Protein AF-A0A965B3R3-F1 (afdb_monomer)

Sequence (115 aa):
ITFSLFSGIPMELEEAAWTLGCTRLTAFTKVVLPLVLPGITASAIFAFVISWNEVFAAAVLTIENRTLTAFLLQNLDTSPLHLKFAGGFILVVPALVFIFAVRKYLFAMWGIANR

pLDDT: mean 84.57, std 9.11, range [42.38, 93.38]

Nearest PDB structures (foldseek):
  2onk-assembly2_I  TM=7.773E-01  e=6.435E-02  Archaeoglobus fulgidus
  8zx1-assembly1_B  TM=8.235E-01  e=1.196E-01  Escherichia coli
  3d31-assembly1_C  TM=8.162E-01  e=1.018E+00  unclassified
  4ymw-assembly1_C  TM=5.311E-01  e=1.428E+00  Caldanaerobacter subterraneus subsp. tengcongensis MB4

Foldseek 3Di:
DVVVLQVPDDCVQLVVCVVVVDDSVRSCVVPVCLSSVLVVLVVVLVVCVVVLPDAPCQLVVQPPNGDLSNVCVVPCPPPDPVVNVVSVVVSVVVVVVVVVVSVVVNVVSVVVVVD

Mean predicted aligned error: 7.19 Å

Radius of gyration: 20.91 Å; Cα contacts (8 Å, |Δi|>4): 59; chains: 1; bounding box: 47×20×59 Å

Solvent-accessible surface area (backbone atoms only — not comparable to full-atom values): 6605 Å² total; per-residue (Å²): 112,70,69,64,51,59,71,68,52,68,65,66,62,51,52,54,33,41,76,72,68,40,52,72,69,51,25,42,63,71,52,52,45,66,68,37,42,62,58,52,51,56,51,50,52,54,52,47,57,56,60,69,68,45,39,65,67,35,48,70,72,26,76,87,73,47,43,72,56,25,44,48,58,72,62,36,74,88,45,59,70,70,57,44,54,52,52,52,51,62,61,48,49,61,56,50,53,50,51,56,57,49,50,54,54,53,52,56,50,54,62,59,73,75,111

Structure (mmCIF, N/CA/C/O backbone):
data_AF-A0A965B3R3-F1
#
_entry.id   AF-A0A965B3R3-F1
#
loop_
_atom_site.group_PDB
_atom_site.id
_atom_site.type_symbol
_atom_site.label_atom_id
_atom_site.label_alt_id
_atom_site.label_comp_id
_atom_site.label_asym_id
_atom_site.label_entity_id
_atom_site.label_seq_id
_atom_site.pdbx_PDB_ins_code
_atom_site.Cartn_x
_atom_site.Cartn_y
_atom_site.Cartn_z
_atom_site.occupancy
_atom_site.B_iso_or_equiv
_atom_site.auth_seq_id
_atom_site.auth_comp_id
_atom_site.auth_asym_id
_atom_site.auth_atom_id
_atom_site.pdbx_PDB_model_num
ATOM 1 N N . ILE A 1 1 ? 2.365 9.010 9.527 1.00 68.50 1 ILE A N 1
ATOM 2 C CA . ILE A 1 1 ? 0.930 9.068 9.148 1.00 68.50 1 ILE A CA 1
ATOM 3 C C . ILE A 1 1 ? 0.114 8.083 9.983 1.00 68.50 1 ILE A C 1
ATOM 5 O O . ILE A 1 1 ? -0.796 8.518 10.668 1.00 68.50 1 ILE A O 1
ATOM 9 N N . THR A 1 2 ? 0.497 6.803 10.033 1.00 75.44 2 THR A N 1
ATOM 10 C CA . THR A 1 2 ? -0.216 5.744 10.770 1.00 75.44 2 THR A CA 1
ATOM 11 C C . THR A 1 2 ? -0.552 6.096 12.223 1.00 75.44 2 THR A C 1
ATOM 13 O O . THR A 1 2 ? -1.722 6.075 12.572 1.00 75.44 2 THR A O 1
ATOM 16 N N . PHE A 1 3 ? 0.422 6.507 13.046 1.00 79.75 3 PHE A N 1
ATOM 17 C CA . PHE A 1 3 ? 0.177 6.872 14.454 1.00 79.75 3 PHE A CA 1
ATOM 18 C C . PHE A 1 3 ? -0.918 7.942 14.614 1.00 79.75 3 PHE A C 1
ATOM 20 O O . PHE A 1 3 ? -1.852 7.754 15.383 1.00 79.75 3 PHE A O 1
ATOM 27 N N . SER A 1 4 ? -0.867 9.004 13.804 1.00 80.25 4 SER A N 1
ATOM 28 C CA . SER A 1 4 ? -1.849 10.095 13.841 1.00 80.25 4 SER A CA 1
ATOM 29 C C . SER A 1 4 ? -3.273 9.648 13.504 1.00 80.25 4 SER A C 1
ATOM 31 O O . SER A 1 4 ? -4.215 10.263 13.991 1.00 80.25 4 SER A O 1
ATOM 33 N N . LEU A 1 5 ? -3.441 8.616 12.670 1.00 84.12 5 LEU A N 1
ATOM 34 C CA . LEU A 1 5 ? -4.762 8.092 12.318 1.00 84.12 5 LEU A CA 1
ATOM 35 C C . LEU A 1 5 ? -5.394 7.327 13.484 1.00 84.12 5 LEU A C 1
ATOM 37 O O . LEU A 1 5 ? -6.590 7.453 13.717 1.00 84.12 5 LEU A O 1
ATOM 41 N N . PHE A 1 6 ? -4.588 6.563 14.225 1.00 83.50 6 PHE A N 1
ATOM 42 C CA . PHE A 1 6 ? -5.051 5.833 15.406 1.00 83.50 6 PHE A CA 1
ATOM 43 C C . PHE A 1 6 ? -5.292 6.768 16.595 1.00 83.50 6 PHE A C 1
ATOM 45 O O . PHE A 1 6 ? -6.297 6.622 17.276 1.00 83.50 6 PHE A O 1
ATOM 52 N N . SE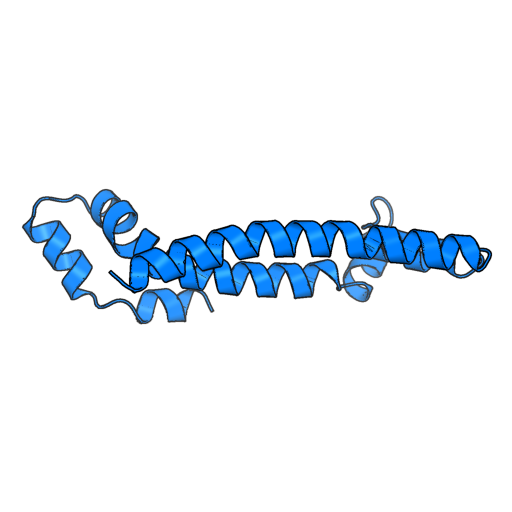R A 1 7 ? -4.432 7.769 16.812 1.00 84.12 7 SER A N 1
ATOM 53 C CA . SER A 1 7 ? -4.622 8.765 17.879 1.00 84.12 7 SER A CA 1
ATOM 54 C C . SER A 1 7 ? -5.848 9.660 17.682 1.00 84.12 7 SER A C 1
ATOM 56 O O . SER A 1 7 ? -6.293 10.289 18.634 1.00 84.12 7 SER A O 1
ATOM 58 N N . GLY A 1 8 ? -6.376 9.748 16.458 1.00 81.62 8 GLY A N 1
ATOM 59 C CA . GLY A 1 8 ? -7.606 10.481 16.166 1.00 81.62 8 GLY A CA 1
ATOM 60 C C . GLY A 1 8 ? -8.885 9.726 16.535 1.00 81.62 8 GLY A C 1
ATOM 61 O O . GLY A 1 8 ? -9.961 10.315 16.460 1.00 81.62 8 GLY A O 1
ATOM 62 N N . ILE A 1 9 ? -8.795 8.442 16.906 1.00 84.62 9 ILE A N 1
ATOM 63 C CA . ILE A 1 9 ? -9.962 7.657 17.311 1.00 84.62 9 ILE A CA 1
ATOM 64 C C . ILE A 1 9 ? -10.207 7.832 18.814 1.00 84.62 9 ILE A C 1
ATOM 66 O O . ILE A 1 9 ? -9.302 7.554 19.602 1.00 84.62 9 ILE A O 1
ATOM 70 N N . PRO A 1 10 ? -11.423 8.249 19.217 1.00 86.75 10 PRO A N 1
ATOM 71 C CA . PRO A 1 10 ? -11.798 8.337 20.621 1.00 86.75 10 PRO A CA 1
ATOM 72 C C . PRO A 1 10 ? -11.702 6.967 21.299 1.00 86.75 10 PRO A C 1
ATOM 74 O O . PRO A 1 10 ? -12.281 5.983 20.825 1.00 86.75 10 PRO A O 1
ATOM 77 N N . MET A 1 11 ? -10.972 6.905 22.414 1.00 86.94 11 MET A N 1
ATOM 78 C CA . MET A 1 11 ? -10.771 5.672 23.183 1.00 86.94 11 MET A CA 1
ATOM 79 C C . MET A 1 11 ? -12.095 5.135 23.747 1.00 86.94 11 MET A C 1
ATOM 81 O O . MET A 1 11 ? -12.258 3.925 23.907 1.00 86.94 11 MET A O 1
ATOM 85 N N . GLU A 1 12 ? -13.081 6.015 23.934 1.00 90.06 12 GLU A N 1
ATOM 86 C CA . GLU A 1 12 ? -14.420 5.690 24.420 1.00 90.06 12 GLU A CA 1
ATOM 87 C C . GLU A 1 12 ? -15.143 4.668 23.522 1.00 90.06 12 GLU A C 1
ATOM 89 O O . GLU A 1 12 ? -15.952 3.878 24.009 1.00 90.06 12 GLU A O 1
ATOM 94 N N . LEU A 1 13 ? -14.844 4.627 22.215 1.00 89.19 13 LEU A N 1
ATOM 95 C CA . LEU A 1 13 ? -15.430 3.640 21.294 1.00 89.19 13 LEU A CA 1
ATOM 96 C C . LEU A 1 13 ? -14.922 2.217 21.563 1.00 89.19 13 LEU A C 1
ATOM 98 O O . LEU A 1 13 ? -15.667 1.246 21.408 1.00 89.19 13 LEU A O 1
ATOM 102 N N . GLU A 1 14 ? -13.659 2.084 21.965 1.00 89.19 14 GLU A N 1
ATOM 103 C CA . GLU A 1 14 ? -13.059 0.796 22.314 1.00 89.19 14 GLU A CA 1
ATOM 104 C C . GLU A 1 14 ? -13.579 0.307 23.673 1.00 89.19 14 GLU A C 1
ATOM 106 O O . GLU A 1 14 ? -13.957 -0.859 23.816 1.00 89.19 14 GLU A O 1
ATOM 111 N N . GLU A 1 15 ? -13.706 1.221 24.639 1.00 89.56 15 GLU A N 1
ATOM 112 C CA . GLU A 1 15 ? -14.287 0.949 25.958 1.00 89.56 15 GLU A CA 1
ATOM 113 C C . GLU A 1 15 ? -15.769 0.555 25.866 1.00 89.56 15 GLU A C 1
ATOM 115 O O . GLU A 1 15 ? -16.207 -0.403 26.512 1.00 89.56 15 GLU A O 1
ATOM 120 N N . ALA A 1 16 ? -16.541 1.216 24.998 1.00 91.44 16 ALA A N 1
ATOM 121 C CA . ALA A 1 16 ? -17.923 0.839 24.714 1.00 91.44 16 ALA A CA 1
ATOM 122 C C . ALA A 1 16 ? -18.016 -0.591 24.151 1.00 91.44 16 ALA A C 1
ATOM 124 O O . ALA A 1 16 ? -18.869 -1.374 24.566 1.00 91.44 16 ALA A O 1
ATOM 125 N N . ALA A 1 17 ? -17.101 -0.992 23.265 1.00 90.69 17 ALA A N 1
ATOM 126 C CA . ALA A 1 17 ? -17.069 -2.365 22.766 1.00 90.69 17 ALA A CA 1
ATOM 127 C C . ALA A 1 17 ? -16.748 -3.384 23.877 1.00 90.69 17 ALA A C 1
ATOM 129 O O . ALA A 1 17 ? -17.329 -4.473 23.902 1.00 90.69 17 ALA A O 1
ATOM 130 N N . TRP A 1 18 ? -15.857 -3.043 24.813 1.00 93.19 18 TRP A N 1
ATOM 131 C CA . TRP A 1 18 ? -15.521 -3.913 25.947 1.00 93.19 18 TRP A CA 1
ATOM 132 C C . TRP A 1 18 ? -16.667 -4.058 26.947 1.00 93.19 18 TRP A C 1
ATOM 134 O O . TRP A 1 18 ? -16.911 -5.166 27.421 1.00 93.19 18 TRP A O 1
ATOM 144 N N . THR A 1 19 ? -17.414 -2.985 27.227 1.00 93.00 19 THR A N 1
ATOM 145 C CA . THR A 1 19 ? -18.616 -3.062 28.082 1.00 93.00 19 THR A CA 1
ATOM 146 C C . THR A 1 19 ? -19.718 -3.924 27.459 1.00 93.00 19 THR A C 1
ATOM 148 O O . THR A 1 19 ? -20.455 -4.592 28.180 1.00 93.00 19 THR A O 1
ATOM 151 N N . LEU A 1 20 ? -19.765 -4.011 26.125 1.00 92.19 20 LEU A N 1
ATOM 152 C CA . LEU A 1 20 ? -20.621 -4.937 25.371 1.00 92.19 20 LEU A CA 1
ATOM 153 C C . LEU A 1 20 ? -20.071 -6.379 25.297 1.00 92.19 20 LEU A C 1
ATOM 155 O O . LEU A 1 20 ? -20.616 -7.212 24.574 1.00 92.19 20 LEU A O 1
ATOM 159 N N . GLY A 1 21 ? -18.996 -6.697 26.026 1.00 91.81 21 GLY A N 1
ATOM 160 C CA . GLY A 1 21 ? -18.421 -8.043 26.108 1.00 91.81 21 GLY A CA 1
ATOM 161 C C . GLY A 1 21 ? -17.493 -8.425 24.950 1.00 91.81 21 GLY A C 1
ATOM 162 O O . GLY A 1 21 ? -17.108 -9.590 24.835 1.00 91.81 21 GLY A O 1
ATOM 163 N N . CYS A 1 22 ? -17.104 -7.482 24.083 1.00 92.06 22 CYS A N 1
ATOM 164 C CA . CYS A 1 22 ? -16.126 -7.771 23.034 1.00 92.06 22 CYS A CA 1
ATOM 165 C C . CYS A 1 22 ? -14.722 -7.959 23.625 1.00 92.06 22 CYS A C 1
ATOM 167 O O . CYS A 1 22 ? -14.256 -7.171 24.446 1.00 92.06 22 CYS A O 1
ATOM 169 N N . THR A 1 23 ? -13.991 -8.964 23.135 1.00 93.12 23 THR A N 1
ATOM 170 C CA . THR A 1 23 ? -12.553 -9.092 23.416 1.00 93.12 23 THR A CA 1
ATOM 171 C C . THR A 1 23 ? -11.769 -7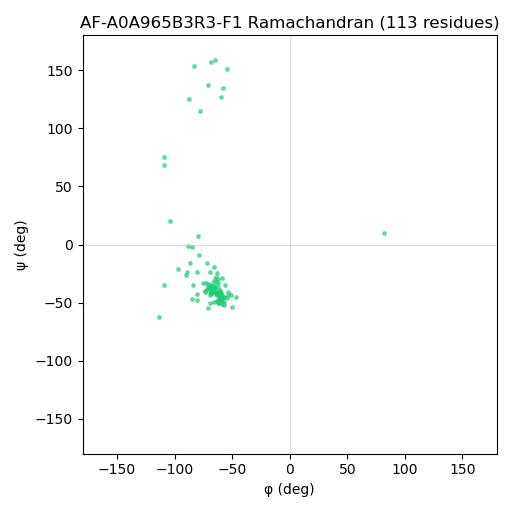.969 22.732 1.00 93.12 23 THR A C 1
ATOM 173 O O . THR A 1 23 ? -12.210 -7.436 21.712 1.00 93.12 23 THR A O 1
ATOM 176 N N . ARG A 1 24 ? -10.567 -7.643 23.230 1.00 90.19 24 ARG A N 1
ATOM 177 C CA . ARG A 1 24 ? -9.705 -6.587 22.654 1.00 90.19 24 ARG A CA 1
ATOM 178 C C . ARG A 1 24 ? -9.486 -6.736 21.145 1.00 90.19 24 ARG A C 1
ATOM 180 O O . ARG A 1 24 ? -9.618 -5.769 20.407 1.00 90.19 24 ARG A O 1
ATOM 187 N N . LEU A 1 25 ? -9.228 -7.958 20.675 1.00 93.38 25 LEU A N 1
ATOM 188 C CA . LEU A 1 25 ? -9.045 -8.232 19.246 1.00 93.38 25 LEU A CA 1
ATOM 189 C C . LEU A 1 25 ? -10.335 -8.002 18.439 1.00 93.38 25 LEU A C 1
ATOM 191 O O . LEU A 1 25 ? -10.294 -7.501 17.315 1.00 93.38 25 LEU A O 1
ATOM 195 N N . THR A 1 26 ? -11.489 -8.341 19.016 1.00 92.75 26 THR A N 1
ATOM 196 C CA . THR A 1 26 ? -12.795 -8.125 18.379 1.00 92.75 26 THR A CA 1
ATOM 197 C C . THR A 1 26 ? -13.128 -6.637 18.302 1.00 92.75 26 THR A C 1
ATOM 199 O O . THR A 1 26 ? -13.561 -6.172 17.252 1.00 92.75 26 THR A O 1
ATOM 202 N N . ALA A 1 27 ? -12.877 -5.883 19.375 1.00 92.56 27 ALA A N 1
ATOM 203 C CA . ALA A 1 27 ? -13.046 -4.432 19.398 1.00 92.56 27 ALA A CA 1
ATOM 204 C C . ALA A 1 27 ? -12.148 -3.757 18.348 1.00 92.56 27 ALA A C 1
ATOM 206 O O . ALA A 1 27 ? -12.634 -2.987 17.522 1.00 92.56 27 ALA A O 1
ATOM 207 N N . PHE A 1 28 ? -10.869 -4.140 18.281 1.00 90.88 28 PHE A N 1
ATOM 208 C CA . PHE A 1 28 ? -9.948 -3.620 17.274 1.00 90.88 28 PHE A CA 1
ATOM 209 C C . PHE A 1 28 ? -10.433 -3.897 15.845 1.00 90.88 28 PHE A C 1
ATOM 211 O O . PHE A 1 28 ? -10.528 -2.987 15.029 1.00 90.88 28 PHE A O 1
ATOM 218 N N . THR A 1 29 ? -10.771 -5.148 15.525 1.00 92.38 29 THR A N 1
ATOM 219 C CA . THR A 1 29 ? -11.124 -5.540 14.149 1.00 92.38 29 THR A CA 1
ATOM 220 C C . THR A 1 29 ? -12.489 -5.029 13.693 1.00 92.38 29 THR A C 1
ATOM 222 O O . THR A 1 29 ? -12.652 -4.740 12.510 1.00 92.38 29 THR A O 1
ATOM 225 N N . LYS A 1 30 ? -13.469 -4.916 14.598 1.00 90.31 30 LYS A N 1
ATOM 226 C CA . LYS A 1 30 ? -14.841 -4.511 14.253 1.00 90.31 30 LYS A CA 1
ATOM 227 C C . LYS A 1 30 ? -15.142 -3.031 14.473 1.00 90.31 30 LYS A C 1
ATOM 229 O O . LYS A 1 30 ? -16.090 -2.544 13.869 1.00 90.31 30 LYS A O 1
ATOM 234 N N . VAL A 1 31 ? -14.380 -2.333 15.315 1.00 90.75 31 VAL A N 1
ATOM 235 C CA . VAL A 1 31 ? -14.616 -0.917 15.641 1.00 90.75 31 VAL A CA 1
ATOM 236 C C . VAL A 1 31 ? -13.475 -0.058 15.114 1.00 90.75 31 VAL A C 1
ATOM 238 O O . VAL A 1 31 ? -13.682 0.747 14.214 1.00 90.75 31 VAL A O 1
ATOM 241 N N . VAL A 1 32 ? -12.253 -0.266 15.605 1.00 90.50 32 VAL A N 1
ATOM 242 C CA . VAL A 1 32 ? -11.113 0.611 15.284 1.00 90.50 32 VAL A CA 1
ATOM 243 C C . VAL A 1 32 ? -10.684 0.473 13.822 1.00 90.50 32 VAL A C 1
ATOM 245 O O . VAL A 1 32 ? -10.569 1.462 13.103 1.00 90.50 32 VAL A O 1
ATOM 248 N N . LEU A 1 33 ? -10.475 -0.753 13.345 1.00 89.31 33 LEU A N 1
ATOM 249 C CA . LEU A 1 33 ? -9.975 -1.033 12.002 1.00 89.31 33 LEU A CA 1
ATOM 250 C C . LEU A 1 33 ? -10.840 -0.424 10.879 1.00 89.31 33 LEU A C 1
ATOM 252 O O . LEU A 1 33 ? -10.260 0.251 10.027 1.00 89.31 33 LEU A O 1
ATOM 256 N N . PRO A 1 34 ? -1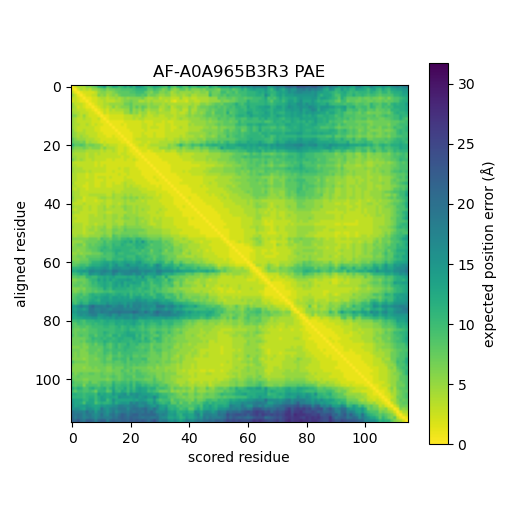2.179 -0.592 10.843 1.00 88.12 34 PRO A N 1
ATOM 257 C CA . PRO A 1 34 ? -13.004 0.034 9.808 1.00 88.12 34 PRO A CA 1
ATOM 258 C C . PRO A 1 34 ? -13.006 1.568 9.879 1.00 88.12 34 PRO A C 1
ATOM 260 O O . PRO A 1 34 ? -13.099 2.208 8.834 1.00 88.12 34 PRO A O 1
ATOM 263 N N . LEU A 1 35 ? -12.841 2.161 11.068 1.00 86.88 35 LEU A N 1
ATOM 264 C CA . LEU A 1 35 ? -12.740 3.616 11.239 1.00 86.88 35 LEU A CA 1
ATOM 265 C C . LEU A 1 35 ? -11.412 4.179 10.707 1.00 86.88 35 LEU A C 1
ATOM 267 O O . LEU A 1 35 ? -11.395 5.245 10.095 1.00 86.88 35 LEU A O 1
ATOM 271 N N . VAL A 1 36 ? -10.298 3.456 10.883 1.00 88.69 36 VAL A N 1
ATOM 272 C CA . VAL A 1 36 ? -8.977 3.864 10.362 1.00 88.69 36 VAL A CA 1
ATOM 273 C C . VAL A 1 36 ? -8.806 3.535 8.873 1.00 88.69 36 VAL A C 1
ATOM 275 O O . VAL A 1 36 ? -8.008 4.173 8.180 1.00 88.69 36 VAL A O 1
ATOM 278 N N . LEU A 1 37 ? -9.553 2.557 8.353 1.00 86.12 37 LEU A N 1
ATOM 279 C CA . LEU A 1 37 ? -9.468 2.071 6.973 1.00 86.12 37 LEU A CA 1
ATOM 280 C C . LEU A 1 37 ? -9.442 3.175 5.891 1.00 86.12 37 LEU A C 1
ATOM 282 O O . LEU A 1 37 ? -8.575 3.094 5.011 1.00 86.12 37 LEU A O 1
ATOM 286 N N . PRO A 1 38 ? -10.290 4.228 5.930 1.00 82.69 38 PRO A N 1
ATOM 287 C CA . PRO A 1 38 ? -10.199 5.331 4.969 1.00 82.69 38 PRO A CA 1
ATOM 288 C C . PRO A 1 38 ? -8.860 6.072 5.023 1.00 82.69 38 PRO A C 1
ATOM 290 O O . PRO A 1 38 ? -8.271 6.361 3.979 1.00 82.69 38 PRO A O 1
ATOM 293 N N . GLY A 1 39 ? -8.327 6.311 6.223 1.00 83.94 39 GLY A N 1
ATOM 294 C CA . GLY A 1 39 ? -7.031 6.960 6.417 1.00 83.94 39 GLY A CA 1
ATOM 295 C C . GLY A 1 39 ? -5.848 6.101 5.959 1.00 83.94 39 GLY A C 1
ATOM 296 O O . GLY A 1 39 ? -4.915 6.606 5.326 1.00 83.94 39 GLY A O 1
ATOM 297 N N . ILE A 1 40 ? -5.891 4.790 6.218 1.00 86.69 40 ILE A N 1
ATOM 298 C CA . ILE A 1 40 ? -4.886 3.839 5.709 1.00 86.69 40 ILE A CA 1
ATOM 299 C C . ILE A 1 40 ? -4.925 3.791 4.185 1.00 86.69 40 ILE A C 1
ATOM 301 O O . ILE A 1 40 ? -3.873 3.840 3.553 1.00 86.69 40 ILE A O 1
ATOM 305 N N . THR A 1 41 ? -6.119 3.755 3.592 1.00 84.56 41 THR A N 1
ATOM 306 C CA . THR A 1 41 ? -6.278 3.742 2.133 1.00 84.56 41 THR A CA 1
ATOM 307 C C . THR A 1 41 ? -5.662 4.995 1.517 1.00 84.56 41 THR A C 1
ATOM 309 O O . THR A 1 41 ? -4.859 4.880 0.596 1.00 84.56 41 THR A O 1
ATOM 312 N N . ALA A 1 42 ? -5.945 6.182 2.065 1.00 83.56 42 ALA A N 1
ATOM 313 C CA . ALA A 1 42 ? -5.332 7.429 1.608 1.00 83.56 42 ALA A CA 1
ATOM 314 C C . ALA A 1 42 ? -3.795 7.387 1.695 1.00 83.56 42 ALA A C 1
ATOM 316 O O . ALA A 1 42 ? -3.097 7.720 0.738 1.00 83.56 42 ALA A O 1
ATOM 317 N N . SER A 1 43 ? -3.263 6.904 2.819 1.00 87.75 43 SER A N 1
ATOM 318 C CA . SER A 1 43 ? -1.817 6.764 3.037 1.00 87.75 43 SER A CA 1
ATOM 319 C C . SER A 1 43 ? -1.166 5.789 2.051 1.00 87.75 43 SER A C 1
ATOM 321 O O . SER A 1 43 ? -0.080 6.057 1.539 1.00 87.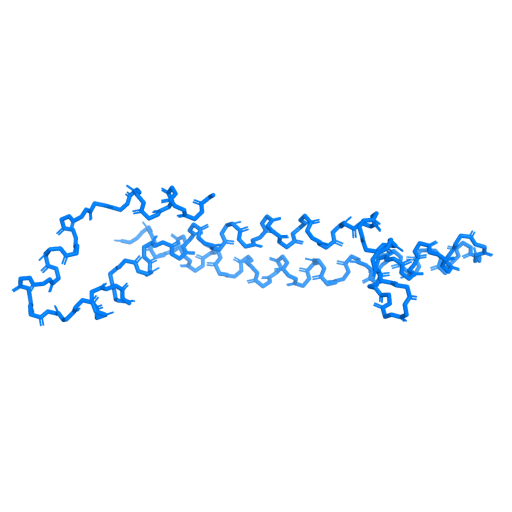75 43 SER A O 1
ATOM 323 N N . ALA A 1 44 ? -1.834 4.670 1.761 1.00 87.00 44 ALA A N 1
ATOM 324 C CA . ALA A 1 44 ? -1.360 3.655 0.827 1.00 87.00 44 ALA A CA 1
ATOM 325 C C . ALA A 1 44 ? -1.289 4.186 -0.612 1.00 87.00 44 ALA A C 1
ATOM 327 O O . ALA A 1 44 ? -0.356 3.851 -1.337 1.00 87.00 44 ALA A O 1
ATOM 328 N N . ILE A 1 45 ? -2.221 5.059 -1.011 1.00 86.88 45 ILE A N 1
ATOM 329 C CA . ILE A 1 45 ? -2.183 5.727 -2.320 1.00 86.88 45 ILE A CA 1
ATOM 330 C C . ILE A 1 45 ? -0.934 6.591 -2.439 1.00 86.88 45 ILE A C 1
ATOM 332 O O . ILE A 1 45 ? -0.194 6.465 -3.412 1.00 86.88 45 ILE A O 1
ATOM 336 N N . PHE A 1 46 ? -0.680 7.447 -1.447 1.00 86.50 46 PHE A N 1
ATOM 337 C CA . PHE A 1 46 ? 0.505 8.302 -1.451 1.00 86.50 46 PHE A CA 1
ATOM 338 C C . PHE A 1 46 ? 1.792 7.477 -1.462 1.00 86.50 46 PHE A C 1
ATOM 340 O O . PHE A 1 46 ? 2.686 7.755 -2.257 1.00 86.50 46 PHE A O 1
ATOM 347 N N . ALA A 1 47 ? 1.866 6.426 -0.642 1.00 90.62 47 ALA A N 1
ATOM 348 C CA . ALA A 1 47 ? 3.013 5.525 -0.619 1.00 90.62 47 ALA A CA 1
ATOM 349 C C . ALA A 1 47 ? 3.242 4.840 -1.978 1.00 90.62 47 ALA A C 1
ATOM 351 O O . ALA A 1 47 ? 4.380 4.769 -2.446 1.00 90.62 47 ALA A O 1
ATOM 352 N N . PHE A 1 48 ? 2.178 4.383 -2.644 1.00 90.50 48 PHE A N 1
ATOM 353 C CA . PHE A 1 48 ? 2.274 3.804 -3.982 1.00 90.50 48 PHE A CA 1
ATOM 354 C C . PHE A 1 48 ? 2.769 4.825 -5.008 1.00 90.50 48 PHE A C 1
ATOM 356 O O . PHE A 1 48 ? 3.710 4.541 -5.733 1.00 90.50 48 PHE A O 1
ATOM 363 N N . VAL A 1 49 ? 2.190 6.028 -5.054 1.00 87.00 49 VAL A N 1
ATOM 364 C CA . VAL A 1 49 ? 2.591 7.063 -6.023 1.00 87.00 49 VAL A CA 1
ATOM 365 C C . VAL A 1 49 ? 4.056 7.457 -5.840 1.00 87.00 49 VAL A C 1
ATOM 367 O O . VAL A 1 49 ? 4.773 7.597 -6.828 1.00 87.00 49 VAL A O 1
ATOM 370 N N . ILE A 1 50 ? 4.511 7.611 -4.596 1.00 88.81 50 ILE A N 1
ATOM 371 C CA . ILE A 1 50 ? 5.905 7.958 -4.300 1.00 88.81 50 ILE A CA 1
ATOM 372 C C . ILE A 1 50 ? 6.837 6.818 -4.724 1.00 88.81 50 ILE A C 1
ATOM 374 O O . ILE A 1 50 ? 7.801 7.058 -5.438 1.00 88.81 50 ILE A O 1
ATOM 378 N N . SER A 1 51 ? 6.534 5.578 -4.334 1.00 90.06 51 SER A N 1
ATOM 379 C CA . SER A 1 51 ? 7.390 4.426 -4.654 1.00 90.06 51 SER A CA 1
ATOM 380 C C . SER A 1 51 ? 7.390 4.057 -6.140 1.00 90.06 51 SER A C 1
ATOM 382 O O . SER A 1 51 ? 8.431 3.685 -6.670 1.00 90.06 51 SER A O 1
ATOM 384 N N . TRP A 1 52 ? 6.256 4.185 -6.833 1.00 89.94 52 TRP A N 1
ATOM 385 C CA . TRP A 1 52 ? 6.132 3.860 -8.256 1.00 89.94 52 TRP A CA 1
ATOM 386 C C . TRP A 1 52 ? 6.899 4.837 -9.150 1.00 89.94 52 TRP A C 1
ATOM 388 O O . TRP A 1 52 ? 7.475 4.430 -10.155 1.00 89.94 52 TRP A O 1
ATOM 398 N N . ASN A 1 53 ? 6.929 6.119 -8.777 1.00 85.06 53 ASN A N 1
ATOM 399 C CA . ASN A 1 53 ? 7.679 7.146 -9.503 1.00 85.06 53 ASN A CA 1
ATOM 400 C C . ASN A 1 53 ? 9.154 7.219 -9.091 1.00 85.06 53 ASN A C 1
ATOM 402 O O . ASN A 1 53 ? 9.895 8.025 -9.651 1.00 85.06 53 ASN A O 1
ATOM 406 N N . GLU A 1 54 ? 9.593 6.410 -8.127 1.00 88.50 54 GLU A N 1
ATOM 407 C CA . GLU A 1 54 ? 10.966 6.464 -7.653 1.00 88.50 54 GLU A CA 1
ATOM 408 C C . GLU A 1 54 ? 11.908 5.761 -8.635 1.00 88.50 54 GLU A C 1
ATOM 410 O O . GLU A 1 54 ? 11.837 4.549 -8.860 1.00 88.50 54 GLU A O 1
ATOM 415 N N . VAL A 1 55 ? 12.809 6.545 -9.231 1.00 85.50 55 VAL A N 1
ATOM 416 C CA . VAL A 1 55 ? 13.740 6.063 -10.257 1.00 85.50 55 VAL A CA 1
ATOM 417 C C . VAL A 1 55 ? 15.174 6.008 -9.750 1.00 85.50 55 VAL A C 1
ATOM 419 O O . VAL A 1 55 ? 15.910 5.096 -10.120 1.00 85.50 55 VAL A O 1
ATOM 422 N N . PHE A 1 56 ? 15.584 6.944 -8.894 1.00 86.50 56 PHE A N 1
ATOM 423 C CA . PHE A 1 56 ? 16.970 7.045 -8.452 1.00 86.50 56 PHE A CA 1
ATOM 424 C C . PHE A 1 56 ? 17.333 5.888 -7.523 1.00 86.50 56 PHE A C 1
ATOM 426 O O . PHE A 1 56 ? 18.256 5.126 -7.814 1.00 86.50 56 PHE A O 1
ATOM 433 N N . ALA A 1 57 ? 16.564 5.699 -6.448 1.00 88.44 57 ALA A N 1
ATOM 434 C CA . ALA A 1 57 ? 16.801 4.602 -5.514 1.00 88.44 57 ALA A CA 1
ATOM 435 C C . ALA A 1 57 ? 16.687 3.243 -6.218 1.00 88.44 57 ALA A C 1
ATOM 437 O O . ALA A 1 57 ? 17.506 2.352 -5.995 1.00 88.44 57 ALA A O 1
ATOM 438 N N . ALA A 1 58 ? 15.719 3.106 -7.128 1.00 88.19 58 ALA A N 1
ATOM 439 C CA . ALA A 1 58 ? 15.557 1.905 -7.928 1.00 88.19 58 ALA A CA 1
ATOM 440 C C . ALA A 1 58 ? 16.775 1.636 -8.827 1.00 88.19 58 ALA A C 1
ATOM 442 O O . ALA A 1 58 ? 17.306 0.528 -8.817 1.00 88.19 58 ALA A O 1
ATOM 443 N N . ALA A 1 59 ? 17.268 2.633 -9.564 1.00 85.81 59 ALA A N 1
ATOM 444 C CA . ALA A 1 59 ? 18.413 2.470 -10.459 1.00 85.81 59 ALA A CA 1
ATOM 445 C C . ALA A 1 59 ? 19.716 2.129 -9.721 1.00 85.81 59 ALA A C 1
ATOM 447 O O . ALA A 1 59 ? 20.544 1.402 -10.266 1.00 85.81 59 ALA A O 1
ATOM 448 N N . VAL A 1 60 ? 19.887 2.631 -8.494 1.00 88.31 60 VAL A N 1
ATOM 449 C CA . VAL A 1 60 ? 21.078 2.378 -7.671 1.00 88.31 60 VAL A CA 1
ATOM 450 C C . VAL A 1 60 ? 21.017 1.014 -6.979 1.00 88.31 60 VAL A C 1
ATOM 452 O O . VAL A 1 60 ? 22.018 0.304 -6.938 1.00 88.31 60 VAL A O 1
ATOM 455 N N . LEU A 1 61 ? 19.858 0.633 -6.433 1.00 88.88 61 LEU A N 1
ATOM 456 C CA . LEU A 1 61 ? 19.725 -0.570 -5.602 1.00 88.88 61 LEU A CA 1
ATOM 457 C C . LEU A 1 61 ? 19.398 -1.835 -6.403 1.00 88.88 61 LEU A C 1
ATOM 459 O O . LEU A 1 61 ? 19.673 -2.939 -5.938 1.00 88.88 61 LEU A O 1
ATOM 463 N N . THR A 1 62 ? 18.806 -1.705 -7.593 1.00 84.56 62 THR A N 1
ATOM 464 C CA . THR A 1 62 ? 18.344 -2.854 -8.385 1.00 84.56 62 THR A CA 1
ATOM 465 C C . THR A 1 62 ? 19.211 -3.076 -9.621 1.00 84.56 62 THR A C 1
ATOM 467 O O . THR A 1 62 ? 18.823 -2.752 -10.733 1.00 84.56 62 THR A O 1
ATOM 470 N N . ILE A 1 63 ? 20.417 -3.621 -9.437 1.00 77.88 63 ILE A N 1
ATOM 471 C CA . ILE A 1 63 ? 21.379 -3.812 -10.543 1.00 77.88 63 ILE A CA 1
ATOM 472 C C . ILE A 1 63 ? 21.053 -5.072 -11.362 1.00 77.88 63 ILE A C 1
ATOM 474 O O . ILE A 1 63 ? 20.983 -5.009 -12.589 1.00 77.88 63 ILE A O 1
ATOM 478 N N . GLU A 1 64 ? 20.813 -6.203 -10.691 1.00 81.12 64 GLU A N 1
ATOM 479 C CA . GLU A 1 64 ? 20.481 -7.478 -11.348 1.00 81.12 64 GLU A CA 1
ATOM 480 C C . GLU A 1 64 ? 18.981 -7.594 -11.659 1.00 81.12 64 GLU A C 1
ATOM 482 O O . GLU A 1 64 ? 18.599 -7.909 -12.783 1.00 81.12 64 GLU A O 1
ATOM 487 N N . ASN A 1 65 ? 18.122 -7.265 -10.687 1.00 85.31 65 ASN A N 1
ATOM 488 C CA . ASN A 1 65 ? 16.661 -7.363 -10.797 1.00 85.31 65 ASN A CA 1
ATOM 489 C C . ASN A 1 65 ? 16.012 -5.978 -10.861 1.00 85.31 65 ASN A C 1
ATOM 491 O O . ASN A 1 65 ? 15.350 -5.548 -9.917 1.00 85.31 65 ASN A O 1
ATOM 495 N N . ARG A 1 66 ? 16.246 -5.266 -11.968 1.00 85.25 66 ARG A N 1
ATOM 496 C CA . ARG A 1 66 ? 15.776 -3.887 -12.165 1.00 85.25 66 ARG A CA 1
ATOM 497 C C . ARG A 1 66 ? 14.259 -3.767 -12.054 1.00 85.25 66 ARG A C 1
ATOM 499 O O . ARG A 1 66 ? 13.521 -4.519 -12.690 1.00 85.25 66 ARG A O 1
ATOM 506 N N . THR A 1 67 ? 13.794 -2.752 -11.329 1.00 88.12 67 THR A N 1
ATOM 507 C CA . THR A 1 67 ? 12.388 -2.336 -11.425 1.00 88.12 67 THR A CA 1
ATOM 508 C C . THR A 1 67 ? 12.093 -1.794 -12.825 1.00 88.12 67 THR A C 1
ATOM 510 O O . THR A 1 67 ? 12.993 -1.357 -13.545 1.00 88.12 67 THR A O 1
ATOM 513 N N . LEU A 1 68 ? 10.816 -1.784 -13.214 1.00 85.75 68 LEU A N 1
ATOM 514 C CA . LEU A 1 68 ? 10.389 -1.307 -14.530 1.00 85.75 68 LEU A CA 1
ATOM 515 C C . LEU A 1 68 ? 10.892 0.119 -14.829 1.00 85.75 68 LEU A C 1
ATOM 517 O O . LEU A 1 68 ? 11.404 0.373 -15.916 1.00 85.75 68 LEU A O 1
ATOM 521 N N . THR A 1 69 ? 10.807 1.033 -13.859 1.00 85.38 69 THR A N 1
ATOM 522 C CA . THR A 1 69 ? 11.304 2.413 -13.979 1.00 85.38 69 THR A CA 1
ATOM 523 C C . THR A 1 69 ? 12.812 2.476 -14.214 1.00 85.38 69 THR A C 1
ATOM 525 O O . THR A 1 69 ? 13.260 3.156 -15.138 1.00 85.38 69 THR A O 1
ATOM 528 N N . ALA A 1 70 ? 13.599 1.731 -13.434 1.00 86.69 70 ALA A N 1
ATOM 529 C CA . ALA A 1 70 ? 15.053 1.676 -13.580 1.00 86.69 70 ALA A CA 1
ATOM 530 C C . ALA A 1 70 ? 15.487 1.018 -14.901 1.00 86.69 70 ALA A C 1
ATOM 532 O O . ALA A 1 70 ? 16.410 1.492 -15.568 1.00 86.69 70 ALA A O 1
ATOM 533 N N . PHE A 1 71 ? 14.805 -0.059 -15.301 1.00 86.56 71 PHE A N 1
ATOM 534 C CA . PHE A 1 71 ? 15.051 -0.756 -16.559 1.00 86.56 71 PHE A CA 1
ATOM 535 C C . PHE A 1 71 ? 14.812 0.161 -17.758 1.00 86.56 71 PHE A C 1
ATOM 537 O O . PHE A 1 71 ? 15.656 0.242 -18.650 1.00 86.56 71 PHE A O 1
ATOM 544 N N . LEU A 1 72 ? 13.684 0.873 -17.774 1.00 86.62 72 LEU A N 1
ATOM 545 C CA . LEU A 1 72 ? 13.330 1.747 -18.885 1.00 86.62 72 LEU A CA 1
ATOM 546 C C . LEU A 1 72 ? 14.279 2.940 -18.995 1.00 86.62 72 LEU A C 1
ATOM 548 O O . LEU A 1 72 ? 14.682 3.256 -20.108 1.00 86.62 72 LEU A O 1
ATOM 552 N N . LEU A 1 73 ? 14.710 3.543 -17.881 1.00 83.62 73 LEU A N 1
ATOM 553 C CA . LEU A 1 73 ? 15.694 4.629 -17.932 1.00 83.62 73 LEU A CA 1
ATOM 554 C C . LEU A 1 73 ? 17.002 4.160 -18.590 1.00 83.62 73 LEU A C 1
ATOM 556 O O . LEU A 1 73 ? 17.478 4.801 -19.522 1.00 83.62 73 LEU A O 1
ATOM 560 N N . GLN A 1 74 ? 17.554 3.020 -18.164 1.00 81.38 74 GLN A N 1
ATOM 561 C CA . GLN A 1 74 ? 18.853 2.553 -18.668 1.00 81.38 74 GLN A CA 1
ATOM 562 C C . GLN A 1 74 ? 18.813 2.054 -20.118 1.00 81.38 74 GLN A C 1
ATOM 564 O O . GLN A 1 74 ? 19.771 2.255 -20.857 1.00 81.38 74 GLN A O 1
ATOM 569 N N . ASN A 1 75 ? 17.728 1.396 -20.536 1.00 81.75 75 ASN A N 1
ATOM 570 C CA . ASN A 1 75 ? 17.658 0.769 -21.861 1.00 81.75 75 ASN A CA 1
ATOM 571 C C . ASN A 1 75 ? 17.107 1.702 -22.941 1.00 81.75 75 ASN A C 1
ATOM 573 O O . ASN A 1 75 ? 17.393 1.523 -24.127 1.00 81.75 75 ASN A O 1
ATOM 577 N N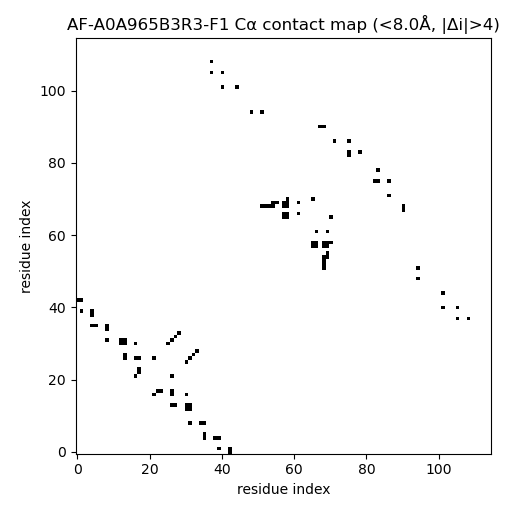 . LEU A 1 76 ? 16.292 2.689 -22.564 1.00 82.00 76 LEU A N 1
ATOM 578 C CA . LEU A 1 76 ? 15.656 3.548 -23.552 1.00 82.00 76 LEU A CA 1
ATOM 579 C C . LEU A 1 76 ? 16.512 4.735 -23.966 1.00 82.00 76 LEU A C 1
ATOM 581 O O . LEU A 1 76 ? 16.209 5.305 -25.007 1.00 82.00 76 LEU A O 1
ATOM 585 N N . ASP A 1 77 ? 17.564 5.104 -23.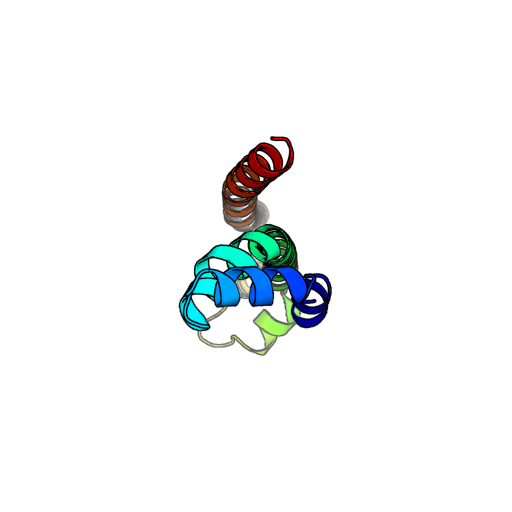234 1.00 77.56 77 ASP A N 1
ATOM 586 C CA . ASP A 1 77 ? 18.346 6.310 -23.538 1.00 77.56 77 ASP A CA 1
ATOM 587 C C . ASP A 1 77 ? 18.911 6.298 -24.975 1.00 77.56 77 ASP A C 1
ATOM 589 O O . ASP A 1 77 ? 18.699 7.238 -25.748 1.00 77.56 77 ASP A O 1
ATOM 593 N N . THR A 1 78 ? 19.471 5.157 -25.389 1.00 80.44 78 THR A N 1
ATOM 594 C CA . THR A 1 78 ? 20.013 4.904 -26.738 1.00 80.44 78 THR A CA 1
ATOM 595 C C . THR A 1 78 ? 18.981 4.375 -27.741 1.00 80.44 78 THR A C 1
ATOM 597 O O . THR A 1 78 ? 19.303 4.160 -28.910 1.00 80.44 78 THR A O 1
ATOM 600 N N . SER A 1 79 ? 17.734 4.164 -27.312 1.00 84.75 79 SER A N 1
ATOM 601 C CA . SER A 1 79 ? 16.693 3.562 -28.144 1.00 84.75 79 SER A CA 1
ATOM 602 C C . SER A 1 79 ? 16.001 4.578 -29.071 1.00 84.75 79 SER A C 1
ATOM 604 O O . SER A 1 79 ? 15.885 5.763 -28.737 1.00 84.75 79 SER A O 1
ATOM 606 N N . PRO A 1 80 ? 15.459 4.121 -30.218 1.00 88.81 80 PRO A N 1
ATOM 607 C CA . PRO A 1 80 ? 14.621 4.935 -31.091 1.00 88.81 80 PRO A CA 1
ATOM 608 C C . PRO A 1 80 ? 13.423 5.569 -30.373 1.00 88.81 80 PRO A C 1
ATOM 610 O O . PRO A 1 80 ? 12.846 4.997 -29.446 1.00 88.81 80 PRO A O 1
ATOM 613 N N . LEU A 1 81 ? 12.980 6.724 -30.874 1.00 88.19 81 LEU A N 1
ATOM 614 C CA . LEU A 1 81 ? 11.916 7.522 -30.257 1.00 88.19 81 LEU A CA 1
ATOM 615 C C . LEU A 1 81 ? 10.595 6.749 -30.062 1.00 88.19 81 LEU A C 1
ATOM 617 O O . LEU A 1 81 ? 9.914 6.936 -29.057 1.00 88.19 81 LEU A O 1
ATOM 621 N N . HIS A 1 82 ? 10.249 5.837 -30.974 1.00 89.25 82 HIS A N 1
ATOM 622 C CA . HIS A 1 82 ? 9.035 5.023 -30.856 1.00 89.25 82 HIS A CA 1
ATOM 623 C C . HIS A 1 82 ? 9.067 4.073 -29.644 1.00 89.25 82 HIS A C 1
ATOM 625 O O . HIS A 1 82 ? 8.046 3.906 -28.978 1.00 89.25 82 HIS A O 1
ATOM 631 N N . LEU A 1 83 ? 10.232 3.508 -29.300 1.00 87.38 83 LEU A N 1
ATOM 632 C CA . LEU A 1 83 ? 10.382 2.670 -28.105 1.00 87.38 83 LEU A CA 1
ATOM 633 C C . LEU A 1 83 ? 10.301 3.504 -26.822 1.00 87.38 83 LEU A C 1
ATOM 635 O O . LEU A 1 83 ? 9.731 3.041 -25.836 1.00 87.38 83 LEU A O 1
ATOM 639 N N . LYS A 1 84 ? 10.793 4.752 -26.847 1.00 87.25 84 LYS A N 1
ATOM 640 C CA . LYS A 1 84 ? 10.668 5.690 -25.719 1.00 87.25 84 LYS A CA 1
ATOM 641 C C . LYS A 1 84 ? 9.198 5.956 -25.373 1.00 87.25 84 LYS A C 1
ATOM 643 O O . LYS A 1 84 ? 8.809 5.840 -24.212 1.00 87.25 84 LYS A O 1
ATOM 648 N N . PHE A 1 85 ? 8.364 6.228 -26.380 1.00 89.19 85 PHE A N 1
ATOM 649 C CA . PHE A 1 85 ? 6.923 6.421 -26.180 1.00 89.19 85 PHE A CA 1
ATOM 650 C C . PHE A 1 85 ? 6.206 5.143 -25.723 1.00 89.19 85 PHE A C 1
ATOM 652 O O . PHE A 1 85 ? 5.377 5.207 -24.815 1.00 89.19 85 PHE A O 1
ATOM 659 N N . ALA A 1 86 ? 6.547 3.984 -26.294 1.00 90.44 86 ALA A N 1
ATOM 660 C CA . ALA A 1 86 ? 5.967 2.705 -25.881 1.00 90.44 86 ALA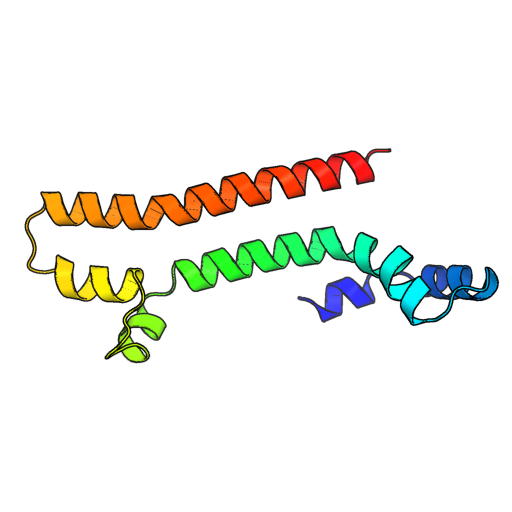 A CA 1
ATOM 661 C C . ALA A 1 86 ? 6.304 2.358 -24.417 1.00 90.44 86 ALA A C 1
ATOM 663 O O . ALA A 1 86 ? 5.422 1.962 -23.656 1.00 90.44 86 ALA A O 1
ATOM 664 N N . GLY A 1 87 ? 7.553 2.568 -23.991 1.00 89.00 87 GLY A N 1
ATOM 665 C CA . GLY A 1 87 ? 7.972 2.369 -22.602 1.00 89.00 87 GLY A CA 1
ATOM 666 C C . GLY A 1 87 ? 7.276 3.321 -21.628 1.00 89.00 87 GLY A C 1
ATOM 667 O O . GLY A 1 87 ? 6.803 2.890 -20.577 1.00 89.00 87 GLY A O 1
ATOM 668 N N . GLY A 1 88 ? 7.135 4.598 -22.004 1.00 87.75 88 GLY A N 1
ATOM 669 C CA . GLY A 1 88 ? 6.366 5.576 -21.231 1.00 87.75 88 GLY A CA 1
ATOM 670 C C . GLY A 1 88 ? 4.898 5.172 -21.060 1.00 87.75 88 GLY A C 1
ATOM 671 O O . GLY A 1 88 ? 4.358 5.256 -19.960 1.00 87.75 88 GLY A O 1
ATOM 672 N N . PHE A 1 89 ? 4.265 4.651 -22.114 1.00 90.50 89 PHE A N 1
ATOM 673 C CA . PHE A 1 89 ? 2.900 4.130 -22.031 1.00 90.50 89 PHE A CA 1
ATOM 674 C C . PHE A 1 89 ? 2.791 2.959 -21.041 1.00 90.50 89 PHE A C 1
ATOM 676 O O . PHE A 1 89 ? 1.907 2.956 -20.184 1.00 90.50 89 PHE A O 1
ATOM 683 N N . ILE A 1 90 ? 3.726 2.004 -21.094 1.00 90.56 90 ILE A N 1
ATOM 684 C CA . ILE A 1 90 ? 3.757 0.850 -20.180 1.00 90.56 90 ILE A CA 1
ATOM 685 C C . ILE A 1 90 ? 3.947 1.284 -18.717 1.00 90.56 90 ILE A C 1
ATOM 687 O O . ILE A 1 90 ? 3.371 0.657 -17.833 1.00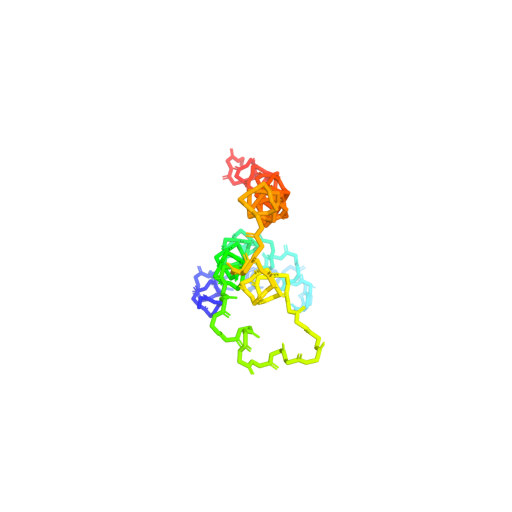 90.56 90 ILE A O 1
ATOM 691 N N . LEU A 1 91 ? 4.678 2.370 -18.437 1.00 88.69 91 LEU A N 1
ATOM 692 C CA . LEU A 1 91 ? 4.802 2.924 -17.077 1.00 88.69 91 LEU A CA 1
ATOM 693 C C . LEU A 1 91 ? 3.498 3.520 -16.538 1.00 88.69 91 LEU A C 1
ATOM 695 O O . LEU A 1 91 ? 3.223 3.428 -15.339 1.00 88.69 91 LEU A O 1
ATOM 699 N N . VAL A 1 92 ? 2.700 4.134 -17.412 1.00 89.88 92 VAL A N 1
ATOM 700 C CA . VAL A 1 92 ? 1.441 4.793 -17.038 1.00 89.88 92 VAL A CA 1
ATOM 701 C C . VAL A 1 92 ? 0.332 3.773 -16.769 1.00 89.88 92 VAL A C 1
ATOM 703 O O . VAL A 1 92 ? -0.499 3.990 -15.888 1.00 89.88 92 VAL A O 1
ATOM 706 N N . VAL A 1 93 ? 0.320 2.640 -17.477 1.00 92.00 93 VAL A N 1
ATOM 707 C CA . VAL A 1 93 ? -0.754 1.635 -17.373 1.00 92.00 93 VAL A CA 1
ATOM 708 C C . VAL A 1 93 ? -0.962 1.112 -15.937 1.00 92.00 93 VAL A C 1
ATOM 710 O O . VAL A 1 93 ? -2.095 1.196 -15.456 1.00 92.00 93 VAL A O 1
ATOM 713 N N . PRO A 1 94 ? 0.058 0.633 -15.195 1.00 88.62 94 PRO A N 1
ATOM 714 C CA . PRO A 1 94 ? -0.127 0.170 -13.818 1.00 88.62 94 PRO A CA 1
ATOM 715 C C . PRO A 1 94 ? -0.602 1.273 -12.871 1.00 88.62 94 PRO A C 1
ATOM 717 O O . PRO A 1 94 ? -1.445 1.018 -12.011 1.00 88.62 94 PRO A O 1
ATOM 720 N N . ALA A 1 95 ? -0.119 2.505 -13.057 1.00 88.81 95 ALA A N 1
ATOM 721 C CA . ALA A 1 95 ? -0.558 3.649 -12.265 1.00 88.81 95 ALA A CA 1
ATOM 722 C C . ALA A 1 95 ? -2.050 3.944 -12.486 1.00 88.81 95 ALA A C 1
ATOM 724 O O . ALA A 1 95 ? -2.782 4.165 -11.522 1.00 88.81 95 ALA A O 1
ATOM 725 N N . LEU A 1 96 ? -2.525 3.872 -13.736 1.00 90.19 96 LEU A N 1
ATOM 726 C CA . LEU A 1 96 ? -3.948 4.003 -14.055 1.00 90.19 96 LEU A CA 1
ATOM 727 C C . LEU A 1 96 ? -4.772 2.883 -13.420 1.00 90.19 96 LEU A C 1
ATOM 729 O O . LEU A 1 96 ? -5.775 3.166 -12.767 1.00 90.19 96 LEU A O 1
ATOM 733 N N . VAL A 1 97 ? -4.348 1.623 -13.562 1.00 90.94 97 VAL A N 1
ATOM 734 C CA . VAL A 1 97 ? -5.038 0.469 -12.956 1.00 90.94 97 VAL A CA 1
ATOM 735 C C . VAL A 1 97 ? -5.156 0.643 -11.441 1.00 90.94 97 VAL A C 1
ATOM 737 O O . VAL A 1 97 ? -6.241 0.456 -10.886 1.00 90.94 97 VAL A O 1
ATOM 740 N N . PHE A 1 98 ? -4.077 1.067 -10.781 1.00 88.94 98 PHE A N 1
ATOM 741 C CA . PHE A 1 98 ? -4.081 1.355 -9.351 1.00 88.94 98 PHE A CA 1
ATOM 742 C C . PHE A 1 98 ? -5.068 2.474 -8.995 1.00 88.94 98 PHE A C 1
ATOM 744 O O . PHE A 1 98 ? -5.879 2.308 -8.084 1.00 88.94 98 PHE A O 1
ATOM 751 N N . ILE A 1 99 ? -5.078 3.577 -9.753 1.00 85.94 99 ILE A N 1
ATOM 752 C CA . ILE A 1 99 ? -6.020 4.686 -9.548 1.00 85.94 99 ILE A CA 1
ATOM 753 C C . ILE A 1 99 ? -7.476 4.227 -9.684 1.00 85.94 99 ILE A C 1
ATOM 755 O O . ILE A 1 99 ? -8.315 4.592 -8.860 1.00 85.94 99 ILE A O 1
ATOM 759 N N . PHE A 1 100 ? -7.790 3.395 -10.681 1.00 88.38 100 PHE A N 1
ATOM 760 C CA . PHE A 1 100 ? -9.143 2.879 -10.880 1.00 88.38 100 PHE A CA 1
ATOM 761 C C . PHE A 1 100 ? -9.559 1.930 -9.752 1.00 88.38 100 PHE A C 1
ATOM 763 O O . PHE A 1 100 ? -10.695 2.013 -9.276 1.00 88.38 100 PHE A O 1
ATOM 770 N N . ALA A 1 101 ? -8.646 1.072 -9.287 1.00 86.44 101 ALA A N 1
ATOM 771 C CA . ALA A 1 101 ? -8.894 0.182 -8.158 1.00 86.44 101 ALA A CA 1
ATOM 772 C C . ALA A 1 101 ? -9.187 0.983 -6.882 1.00 86.44 101 ALA A C 1
ATOM 774 O O . ALA A 1 101 ? -10.213 0.782 -6.235 1.00 86.44 101 ALA A O 1
ATOM 775 N N . VAL A 1 102 ? -8.331 1.952 -6.567 1.00 83.69 102 VAL A N 1
ATOM 776 C CA . VAL A 1 102 ? -8.461 2.842 -5.410 1.00 83.69 102 VAL A CA 1
ATOM 777 C C . VAL A 1 102 ? -9.744 3.668 -5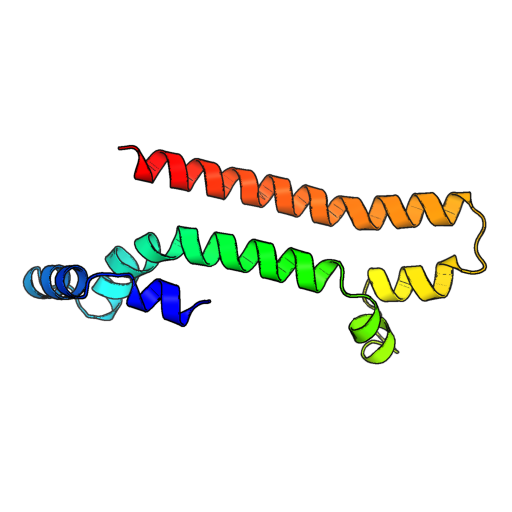.460 1.00 83.69 102 VAL A C 1
ATOM 779 O O . VAL A 1 102 ? -10.434 3.790 -4.449 1.00 83.69 102 VAL A O 1
ATOM 782 N N . ARG A 1 103 ? -10.093 4.215 -6.631 1.00 81.50 103 ARG A N 1
ATOM 783 C CA . ARG A 1 103 ? -11.305 5.021 -6.836 1.00 81.50 103 ARG A CA 1
ATOM 784 C C . ARG A 1 103 ? -12.554 4.276 -6.362 1.00 81.50 103 ARG A C 1
ATOM 786 O O . ARG A 1 103 ? -13.401 4.874 -5.704 1.00 81.50 103 ARG A O 1
ATOM 793 N N . LYS A 1 104 ? -12.650 2.969 -6.632 1.00 74.50 104 LYS A N 1
ATOM 794 C CA . LYS A 1 104 ? -13.756 2.124 -6.155 1.00 74.50 104 LYS A CA 1
ATOM 795 C C . LYS A 1 104 ? -13.819 2.065 -4.624 1.00 74.50 104 LYS A C 1
ATOM 797 O O . LYS A 1 104 ? -14.905 2.194 -4.064 1.00 74.50 104 LYS A O 1
ATOM 802 N N . TYR A 1 105 ? -12.678 1.896 -3.955 1.00 75.94 105 TYR A N 1
ATOM 803 C CA . TYR A 1 105 ? -12.611 1.846 -2.490 1.00 75.94 105 TYR A CA 1
ATOM 804 C C . TYR A 1 105 ? -12.931 3.197 -1.846 1.00 75.94 105 TYR A C 1
ATOM 806 O O . TYR A 1 105 ? -13.688 3.240 -0.881 1.00 75.94 105 TYR A O 1
ATOM 814 N N . LEU A 1 106 ? -12.431 4.301 -2.407 1.00 73.88 106 LEU A N 1
ATOM 815 C CA . LEU A 1 106 ? -12.742 5.647 -1.918 1.00 73.88 106 LEU A CA 1
ATOM 816 C C . LEU A 1 106 ? -14.243 5.955 -2.003 1.00 73.88 106 LEU A C 1
ATOM 818 O O . LEU A 1 106 ? -14.817 6.441 -1.030 1.00 73.88 106 LEU A O 1
ATOM 822 N N . PHE A 1 107 ? -14.904 5.619 -3.116 1.00 71.31 107 PHE A N 1
ATOM 823 C CA . PHE A 1 107 ? -16.351 5.824 -3.243 1.00 71.31 107 PHE A CA 1
ATOM 824 C C . PHE A 1 107 ? -17.173 4.925 -2.321 1.00 71.31 107 PHE A C 1
ATOM 826 O O . PHE A 1 107 ? -18.158 5.389 -1.751 1.00 71.31 107 PHE A O 1
ATOM 833 N N . ALA A 1 108 ? -16.770 3.663 -2.145 1.00 70.75 108 ALA A N 1
ATOM 834 C CA . ALA A 1 108 ? -17.433 2.768 -1.202 1.00 70.75 108 ALA A CA 1
ATOM 835 C C . ALA A 1 108 ? -17.357 3.317 0.231 1.00 70.75 108 ALA A C 1
ATOM 837 O O . ALA A 1 108 ? -18.365 3.338 0.924 1.00 70.75 108 ALA A O 1
ATOM 838 N N . MET A 1 109 ? -16.197 3.826 0.654 1.00 66.06 109 MET A N 1
ATOM 839 C CA . MET A 1 109 ? -16.018 4.389 1.997 1.00 66.06 109 MET A CA 1
ATOM 840 C C . MET A 1 109 ? -16.780 5.701 2.206 1.00 66.06 109 MET A C 1
ATOM 842 O O . MET A 1 109 ? -17.413 5.877 3.244 1.00 66.06 109 MET A O 1
ATOM 846 N N . TRP A 1 110 ? -16.784 6.601 1.219 1.00 63.06 110 TRP A N 1
ATOM 847 C CA . TRP A 1 110 ? -17.528 7.862 1.316 1.00 63.06 110 TRP A CA 1
ATOM 848 C C . TRP A 1 110 ? -19.050 7.644 1.346 1.00 63.06 110 TRP A C 1
ATOM 850 O O . TRP A 1 110 ? -19.764 8.353 2.048 1.00 63.06 110 TRP A O 1
ATOM 860 N N . GLY A 1 111 ? -19.547 6.605 0.665 1.00 60.34 111 GLY A N 1
ATOM 861 C CA . GLY A 1 111 ? -20.954 6.202 0.729 1.00 60.34 111 GLY A CA 1
ATOM 862 C C . GLY A 1 111 ? -21.387 5.600 2.073 1.00 60.34 111 GLY A C 1
ATOM 863 O O . GLY A 1 111 ? -22.573 5.647 2.392 1.00 60.34 111 GLY A O 1
ATOM 864 N N . ILE A 1 112 ? -20.455 5.056 2.867 1.00 57.25 112 ILE A N 1
ATOM 865 C CA . ILE A 1 112 ? -20.728 4.553 4.226 1.00 57.25 112 ILE A CA 1
ATOM 866 C C . ILE A 1 112 ? -20.684 5.703 5.243 1.00 57.25 112 ILE A C 1
ATOM 868 O O . ILE A 1 112 ? -21.481 5.711 6.169 1.00 57.25 112 ILE A O 1
ATOM 872 N N . ALA A 1 113 ? -19.802 6.692 5.052 1.00 50.56 113 ALA A N 1
ATOM 873 C CA . ALA A 1 113 ? -19.678 7.857 5.935 1.00 50.56 113 ALA A CA 1
ATOM 874 C C . ALA A 1 113 ? -20.840 8.868 5.822 1.00 50.56 113 ALA A C 1
ATOM 876 O O . ALA A 1 113 ? -20.978 9.728 6.685 1.00 50.56 113 ALA A O 1
ATOM 877 N N . ASN A 1 114 ? -21.651 8.787 4.760 1.00 47.09 114 ASN A N 1
ATOM 878 C CA . ASN A 1 114 ? -22.783 9.687 4.506 1.00 47.09 114 ASN A CA 1
ATOM 879 C C . ASN A 1 114 ? -24.159 9.043 4.804 1.00 47.09 114 ASN A C 1
ATOM 881 O O . ASN A 1 114 ? -25.173 9.484 4.260 1.00 47.09 114 ASN A O 1
ATOM 885 N N . ARG A 1 115 ? -24.193 7.975 5.612 1.00 42.38 115 ARG A N 1
ATOM 886 C CA . ARG A 1 115 ? -25.407 7.341 6.155 1.00 42.38 115 ARG A CA 1
ATOM 887 C C . ARG A 1 115 ? -25.324 7.314 7.672 1.00 42.38 115 ARG A C 1
ATOM 889 O O . ARG A 1 115 ? -26.399 7.465 8.286 1.00 42.38 115 ARG A O 1
#

Secondary structure (DSSP, 8-state):
-HHHHHHTS-THHHHHHHHTT--HHHHIIIIIHHHHHHHHHHHHHHHHHHHHT--HHHHHH-SSS--HHHHHHHHHTTS-HHHHHHHHHHHHHHHHHHHHHHHHHHHHHHHHHT-